Protein AF-A0A158KYS2-F1 (afdb_monomer_lite)

Organism: NCBI:txid1226301

Secondary structure (DSSP, 8-state):
--HHHHHHHHHHHHHHHHHS-HHHHHHHHHHHTSS-HHHHHHHHHHHHHSSSS--------HHHHHHHHHHHHS-HHHHHHHHHHHT---HHHHHHHHHHHHHTTSS------

Structure (mmCIF, N/CA/C/O backbone):
data_AF-A0A158KYS2-F1
#
_entry.id   AF-A0A158KYS2-F1
#
loop_
_atom_site.group_PDB
_atom_site.id
_atom_site.type_symbol
_atom_site.label_atom_id
_atom_site.label_alt_id
_atom_site.label_comp_id
_atom_site.label_asym_id
_atom_site.label_entity_id
_atom_site.label_seq_id
_atom_site.pdbx_PDB_ins_code
_atom_site.Cartn_x
_atom_site.Cartn_y
_atom_site.Cartn_z
_atom_site.occupancy
_atom_site.B_iso_or_equiv
_atom_site.auth_seq_id
_atom_site.auth_comp_id
_atom_site.auth_asym_id
_atom_site.auth_atom_id
_atom_site.pdbx_PDB_model_num
ATOM 1 N N . MET A 1 1 ? 7.924 -24.474 -31.151 1.00 47.66 1 MET A N 1
ATOM 2 C CA . MET A 1 1 ? 7.855 -22.997 -31.140 1.00 47.66 1 MET A CA 1
ATOM 3 C C . MET A 1 1 ? 7.859 -22.506 -29.684 1.00 47.66 1 MET A C 1
ATOM 5 O O . MET A 1 1 ? 6.856 -22.029 -29.185 1.00 47.66 1 MET A O 1
ATOM 9 N N . TYR A 1 2 ? 8.967 -22.711 -28.955 1.00 50.16 2 TYR A N 1
ATOM 10 C CA . TYR A 1 2 ? 9.105 -22.334 -27.529 1.00 50.16 2 TYR A CA 1
ATOM 11 C C . TYR A 1 2 ? 10.221 -21.296 -27.294 1.00 50.16 2 TYR A C 1
ATOM 13 O O . TYR A 1 2 ? 10.499 -20.926 -26.155 1.00 50.16 2 TYR A O 1
ATOM 21 N N . SER A 1 3 ? 10.860 -20.826 -28.368 1.00 57.12 3 SER A N 1
ATOM 22 C CA . SER A 1 3 ? 12.067 -19.997 -28.303 1.00 57.12 3 SER A CA 1
ATOM 23 C C . SER A 1 3 ? 11.759 -18.500 -28.195 1.00 57.12 3 SER A C 1
ATOM 25 O O . SER A 1 3 ? 12.451 -17.792 -27.472 1.00 57.12 3 SER A O 1
ATOM 27 N N . GLU A 1 4 ? 10.689 -18.015 -28.831 1.00 57.12 4 GLU A N 1
ATOM 28 C CA . GLU A 1 4 ? 10.331 -16.584 -28.826 1.00 57.12 4 GLU A CA 1
ATOM 29 C C . GLU A 1 4 ? 9.873 -16.086 -27.451 1.00 57.12 4 GLU A C 1
ATOM 31 O O . GLU A 1 4 ? 10.303 -15.027 -27.004 1.00 57.12 4 GLU A O 1
ATOM 36 N N . ILE A 1 5 ? 9.089 -16.888 -26.720 1.00 58.81 5 ILE A N 1
ATOM 37 C CA . ILE A 1 5 ? 8.603 -16.519 -25.378 1.00 58.81 5 ILE A CA 1
ATOM 38 C C . ILE A 1 5 ? 9.774 -16.369 -24.390 1.00 58.81 5 ILE A C 1
ATOM 40 O O . ILE A 1 5 ? 9.737 -15.525 -23.498 1.00 58.81 5 ILE A O 1
ATOM 44 N N . ARG A 1 6 ? 10.836 -17.172 -24.549 1.00 65.38 6 ARG A N 1
ATOM 45 C CA . ARG A 1 6 ? 12.040 -17.093 -23.708 1.00 65.38 6 ARG A CA 1
ATOM 46 C C . ARG A 1 6 ? 12.892 -15.872 -24.042 1.00 65.38 6 ARG A C 1
ATOM 48 O O . ARG A 1 6 ? 13.429 -15.264 -23.124 1.00 65.38 6 ARG A O 1
ATOM 55 N N . LEU A 1 7 ? 13.000 -15.507 -25.318 1.00 69.50 7 LEU A N 1
ATOM 56 C CA . LEU A 1 7 ? 13.778 -14.341 -25.742 1.00 69.50 7 LEU A CA 1
ATOM 57 C C . LEU A 1 7 ? 13.146 -13.028 -25.270 1.00 69.50 7 LEU A C 1
ATOM 59 O O . LEU A 1 7 ? 13.865 -12.164 -24.775 1.00 69.50 7 LEU A O 1
ATOM 63 N N . ASP A 1 8 ? 11.820 -12.903 -25.351 1.00 77.19 8 ASP A N 1
ATOM 64 C CA . ASP A 1 8 ? 11.119 -11.707 -24.867 1.00 77.19 8 ASP A CA 1
ATOM 65 C C . ASP A 1 8 ? 11.233 -11.567 -23.336 1.00 77.19 8 ASP A C 1
ATOM 67 O O . ASP A 1 8 ? 11.469 -10.476 -22.819 1.00 77.19 8 ASP A O 1
ATOM 71 N N . ASP A 1 9 ? 11.160 -12.683 -22.598 1.00 76.38 9 ASP A N 1
ATOM 72 C CA . ASP A 1 9 ? 11.346 -12.701 -21.138 1.00 76.38 9 ASP A CA 1
ATOM 73 C C . ASP A 1 9 ? 12.781 -12.339 -20.722 1.00 76.38 9 ASP A C 1
ATOM 75 O O . ASP A 1 9 ? 12.965 -11.594 -19.760 1.00 76.38 9 ASP A O 1
ATOM 79 N N . ILE A 1 10 ? 13.790 -12.806 -21.468 1.00 77.88 10 ILE A N 1
ATOM 80 C CA . ILE A 1 10 ? 15.198 -12.438 -21.248 1.00 77.88 10 ILE A CA 1
ATOM 81 C C . ILE A 1 10 ? 15.419 -10.956 -21.555 1.00 77.88 10 ILE A C 1
ATOM 83 O O . ILE A 1 10 ? 16.069 -10.267 -20.772 1.00 77.88 10 ILE A O 1
ATOM 87 N N . ARG A 1 11 ? 14.860 -10.448 -22.661 1.00 82.50 11 ARG A N 1
ATOM 88 C CA . ARG A 1 11 ? 14.986 -9.037 -23.045 1.00 82.50 11 ARG A CA 1
ATOM 89 C C . ARG A 1 11 ? 14.378 -8.119 -21.988 1.00 82.50 11 ARG A C 1
ATOM 91 O O . ARG A 1 11 ? 15.059 -7.210 -21.531 1.00 82.50 11 ARG A O 1
ATOM 98 N N . ARG A 1 12 ? 13.163 -8.421 -21.519 1.00 83.12 12 ARG A N 1
ATOM 99 C CA . ARG A 1 12 ? 12.515 -7.680 -20.423 1.00 83.12 12 ARG A CA 1
ATOM 100 C C . ARG A 1 12 ? 13.299 -7.765 -19.118 1.00 83.12 12 ARG A C 1
ATOM 102 O O . ARG A 1 12 ? 13.376 -6.775 -18.399 1.00 83.12 12 ARG A O 1
ATOM 109 N N . GLY A 1 13 ? 13.883 -8.927 -18.817 1.00 82.88 13 GLY A N 1
ATOM 110 C CA . GLY A 1 13 ? 14.755 -9.098 -17.657 1.00 82.88 13 GLY A CA 1
ATOM 111 C C . GLY A 1 13 ? 16.018 -8.241 -17.742 1.00 82.88 13 GLY A C 1
ATOM 112 O O . GLY A 1 13 ? 16.410 -7.649 -16.741 1.00 82.88 13 GLY A O 1
ATOM 113 N N . MET A 1 14 ? 16.615 -8.113 -18.931 1.00 82.62 14 MET A N 1
ATOM 114 C CA . MET A 1 14 ? 17.758 -7.224 -19.156 1.00 82.62 14 MET A CA 1
ATOM 115 C C . MET A 1 14 ? 17.369 -5.746 -19.124 1.00 82.62 14 MET A C 1
ATOM 117 O O . MET A 1 14 ? 18.063 -4.976 -18.481 1.00 82.62 14 MET A O 1
ATOM 121 N N . GLU A 1 15 ? 16.257 -5.339 -19.740 1.00 86.56 15 GLU A N 1
ATOM 122 C CA . GLU A 1 15 ? 15.781 -3.946 -19.676 1.00 86.56 15 GLU A CA 1
ATOM 123 C C . GLU A 1 15 ? 15.451 -3.525 -18.237 1.00 86.56 15 GLU A C 1
ATOM 125 O O . GLU A 1 15 ? 15.793 -2.423 -17.814 1.00 86.56 15 GLU A O 1
ATOM 130 N N . TRP A 1 16 ? 14.848 -4.426 -17.455 1.00 85.12 16 TRP A N 1
ATOM 131 C CA . TRP A 1 16 ? 14.657 -4.225 -16.021 1.00 85.12 16 TRP A CA 1
ATOM 132 C C . TRP A 1 16 ? 15.993 -4.085 -15.289 1.00 85.12 16 TRP A C 1
ATOM 134 O O . TRP A 1 16 ? 16.166 -3.138 -14.530 1.00 85.12 16 TRP A O 1
ATOM 144 N N . TRP A 1 17 ? 16.944 -4.987 -15.545 1.00 83.44 17 TRP A N 1
ATOM 145 C CA . TRP A 1 17 ? 18.267 -4.957 -14.922 1.00 83.44 17 TRP A CA 1
ATOM 146 C C . TRP A 1 17 ? 19.037 -3.671 -15.242 1.00 83.44 17 TRP A C 1
ATOM 148 O O . TRP A 1 17 ? 19.642 -3.071 -14.357 1.00 83.44 17 TRP A O 1
ATOM 158 N N . GLU A 1 18 ? 18.965 -3.216 -16.491 1.00 85.38 18 GLU A N 1
ATOM 159 C CA . GLU A 1 18 ? 19.606 -1.988 -16.955 1.00 85.38 18 GLU A CA 1
ATOM 160 C C . GLU A 1 18 ? 18.969 -0.733 -16.349 1.00 85.38 18 GLU A C 1
ATOM 162 O O . GLU A 1 18 ? 19.663 0.251 -16.100 1.00 85.38 18 GLU A O 1
ATOM 167 N N . SER A 1 19 ? 17.675 -0.788 -16.026 1.00 85.00 19 SER A N 1
ATOM 168 C CA . SER A 1 19 ? 16.967 0.287 -15.328 1.00 85.00 19 SER A CA 1
ATOM 169 C C . SER A 1 19 ? 17.303 0.391 -13.833 1.00 85.00 19 SER A C 1
ATOM 171 O O . SER A 1 19 ? 16.951 1.403 -13.227 1.00 85.00 19 SER A O 1
ATOM 173 N N . LEU A 1 20 ? 17.925 -0.623 -13.221 1.00 82.94 20 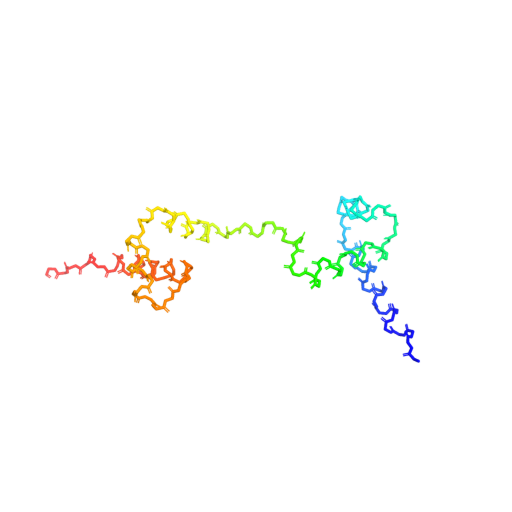LEU A N 1
ATOM 174 C CA . LEU A 1 20 ? 18.306 -0.594 -11.804 1.00 82.94 20 LEU A CA 1
ATOM 175 C C . LEU A 1 20 ? 19.617 0.163 -11.592 1.00 82.94 20 LEU A C 1
ATOM 177 O O . LEU A 1 20 ? 20.567 0.006 -12.367 1.00 82.94 20 LEU A O 1
ATOM 181 N N . SER A 1 21 ? 19.704 0.890 -10.480 1.00 85.38 21 SER A N 1
ATOM 182 C CA . SER A 1 21 ? 20.944 1.526 -10.020 1.00 85.38 21 SER A CA 1
ATOM 183 C C . SER A 1 21 ? 21.952 0.486 -9.512 1.00 85.38 21 SER A C 1
ATOM 185 O O . SER A 1 21 ? 21.571 -0.605 -9.091 1.00 85.38 21 SER A O 1
ATOM 187 N N . GLU A 1 22 ? 23.246 0.815 -9.470 1.00 81.94 22 GLU A N 1
ATOM 188 C CA . GLU A 1 22 ? 24.293 -0.101 -8.970 1.00 81.94 22 GLU A CA 1
ATOM 189 C C . GLU A 1 22 ? 24.042 -0.588 -7.529 1.00 81.94 22 GLU A C 1
ATOM 191 O O . GLU A 1 22 ? 24.318 -1.748 -7.204 1.00 81.94 22 GLU A O 1
ATOM 196 N N . ALA A 1 23 ? 23.456 0.268 -6.683 1.00 82.94 23 ALA A N 1
ATOM 197 C CA . ALA A 1 23 ? 23.025 -0.091 -5.333 1.00 82.94 23 ALA A CA 1
ATOM 198 C C . ALA A 1 23 ? 21.926 -1.166 -5.359 1.00 82.94 23 ALA A C 1
ATOM 200 O O . ALA A 1 23 ? 22.074 -2.217 -4.739 1.00 82.94 23 ALA A O 1
ATOM 201 N N . GLU A 1 24 ? 20.881 -0.959 -6.161 1.00 80.75 24 GLU A N 1
ATOM 202 C CA . GLU A 1 24 ? 19.765 -1.900 -6.294 1.00 80.75 24 GLU A CA 1
ATOM 203 C C . GLU A 1 24 ? 20.230 -3.231 -6.900 1.00 80.75 24 GLU A C 1
ATOM 205 O O . GLU A 1 24 ? 19.854 -4.302 -6.424 1.00 80.75 24 GLU A O 1
ATOM 210 N N . ARG A 1 25 ? 21.106 -3.194 -7.914 1.00 81.62 25 ARG A N 1
ATOM 211 C CA . ARG A 1 25 ? 21.719 -4.400 -8.499 1.00 81.62 25 ARG A CA 1
ATOM 212 C C . ARG A 1 25 ? 22.492 -5.198 -7.447 1.00 81.62 25 ARG A C 1
ATOM 214 O O . ARG A 1 25 ? 22.387 -6.423 -7.416 1.00 81.62 25 ARG A O 1
ATOM 221 N N . SER A 1 26 ? 23.226 -4.515 -6.568 1.00 81.19 26 SER A N 1
ATOM 222 C CA . SER A 1 26 ? 23.977 -5.148 -5.475 1.00 81.19 26 SER A CA 1
ATOM 223 C C . SER A 1 26 ? 23.058 -5.791 -4.438 1.00 81.19 26 SER A C 1
ATOM 225 O O . SER A 1 26 ? 23.317 -6.913 -4.003 1.00 81.19 26 SER A O 1
ATOM 227 N N . GLU A 1 27 ? 21.951 -5.135 -4.086 1.00 81.75 27 GLU A N 1
ATOM 228 C CA . GLU A 1 27 ? 20.929 -5.704 -3.200 1.00 81.75 27 GLU A CA 1
ATOM 229 C C . GLU A 1 27 ? 20.273 -6.946 -3.812 1.00 81.75 27 GLU A C 1
ATOM 231 O O . GLU A 1 27 ? 20.101 -7.963 -3.135 1.00 81.75 27 GLU A O 1
ATOM 236 N N . TRP A 1 28 ? 19.957 -6.908 -5.110 1.00 81.81 28 TRP A N 1
ATOM 237 C CA . TRP A 1 28 ? 19.408 -8.066 -5.811 1.00 81.81 28 TRP A CA 1
ATOM 238 C C . TRP A 1 28 ? 20.408 -9.219 -5.880 1.00 81.81 28 TRP A C 1
ATOM 240 O O . TRP A 1 28 ? 20.018 -10.352 -5.601 1.00 81.81 28 TRP A O 1
ATOM 250 N N . PHE A 1 29 ? 21.686 -8.953 -6.163 1.00 81.00 29 PHE A N 1
ATOM 251 C CA . PHE A 1 29 ? 22.737 -9.973 -6.136 1.00 81.00 29 PHE A CA 1
ATOM 252 C C . PHE A 1 29 ? 22.945 -10.579 -4.747 1.00 81.00 29 PHE A C 1
ATOM 254 O O . PHE A 1 29 ? 23.056 -11.800 -4.634 1.00 81.00 29 PHE A O 1
ATOM 261 N N . ALA A 1 30 ? 22.920 -9.768 -3.686 1.00 83.19 30 ALA A N 1
ATOM 262 C CA . ALA A 1 30 ? 22.968 -10.265 -2.312 1.00 83.19 30 ALA A CA 1
ATOM 263 C C . ALA A 1 30 ? 21.751 -11.149 -1.985 1.00 83.19 30 ALA A C 1
ATOM 265 O O . ALA A 1 30 ? 21.883 -12.169 -1.311 1.00 83.19 30 ALA A O 1
ATOM 266 N N . LYS A 1 31 ? 20.573 -10.793 -2.512 1.00 75.00 31 LYS A N 1
ATOM 267 C CA . LYS A 1 31 ? 19.315 -11.515 -2.292 1.00 75.00 31 LYS A CA 1
ATOM 268 C C . LYS A 1 31 ? 19.256 -12.863 -3.007 1.00 75.00 31 LYS A C 1
ATOM 270 O O . LYS A 1 31 ? 18.721 -13.815 -2.445 1.00 75.00 31 LYS A O 1
ATOM 275 N N . VAL A 1 32 ? 19.776 -12.955 -4.233 1.00 80.81 32 VAL A N 1
ATOM 276 C CA . VAL A 1 32 ? 19.816 -14.228 -4.975 1.00 80.81 32 VAL A CA 1
ATOM 277 C C . VAL A 1 32 ? 21.082 -15.038 -4.717 1.00 80.81 32 VAL A C 1
ATOM 279 O O . VAL A 1 32 ? 21.127 -16.212 -5.069 1.00 80.81 32 VAL A O 1
ATOM 282 N N . GLY A 1 33 ? 22.108 -14.431 -4.114 1.00 76.94 33 GLY A N 1
ATOM 283 C CA . GLY A 1 33 ? 23.405 -15.064 -3.868 1.00 76.94 33 GLY A CA 1
ATOM 284 C C . GLY A 1 33 ? 24.170 -15.410 -5.149 1.00 76.94 33 GLY A C 1
ATOM 285 O O . GLY A 1 33 ? 25.098 -16.213 -5.122 1.00 76.94 33 GLY A O 1
ATOM 286 N N . THR A 1 34 ? 23.774 -14.835 -6.285 1.00 74.12 34 THR A N 1
ATOM 287 C CA . THR A 1 34 ? 24.390 -15.066 -7.595 1.00 74.12 34 THR A CA 1
ATOM 288 C C . THR A 1 34 ? 24.681 -13.737 -8.269 1.00 74.12 34 THR A C 1
ATOM 290 O O . THR A 1 34 ? 24.033 -12.739 -7.985 1.00 74.12 34 THR A O 1
ATOM 293 N N . THR A 1 35 ? 25.629 -13.732 -9.203 1.00 77.44 35 THR A N 1
ATOM 294 C CA . THR A 1 35 ? 25.949 -12.582 -10.065 1.00 77.44 35 THR A CA 1
ATOM 295 C C . THR A 1 35 ? 25.207 -12.634 -11.404 1.00 77.44 35 THR A C 1
ATOM 297 O O . THR A 1 35 ? 25.623 -12.024 -12.389 1.00 77.44 35 THR A O 1
ATOM 300 N N . ARG A 1 36 ? 24.105 -13.396 -11.476 1.00 77.25 36 ARG A N 1
ATOM 301 C CA . ARG A 1 36 ? 23.360 -13.630 -12.715 1.00 77.25 36 ARG A CA 1
ATOM 302 C C . ARG A 1 36 ? 22.089 -12.774 -12.762 1.00 77.25 36 ARG A C 1
ATOM 304 O O . ARG A 1 36 ? 21.201 -12.968 -11.932 1.00 77.25 36 ARG A O 1
ATOM 311 N N . PRO A 1 37 ? 21.928 -11.896 -13.770 1.00 74.69 37 PRO A N 1
ATOM 312 C CA . PRO A 1 37 ? 20.723 -11.075 -13.907 1.00 74.69 37 PRO A CA 1
ATOM 313 C C . PRO A 1 37 ? 19.463 -11.915 -14.175 1.00 74.69 37 PRO A C 1
ATOM 315 O O . PRO A 1 37 ? 18.367 -11.521 -13.790 1.00 74.69 37 PRO A O 1
ATOM 318 N N . ALA A 1 38 ? 19.602 -13.106 -14.769 1.00 78.56 38 ALA A N 1
ATOM 319 C CA . ALA A 1 38 ? 18.488 -14.033 -14.976 1.00 78.56 38 ALA A CA 1
ATOM 320 C C . ALA A 1 38 ? 17.919 -14.587 -13.656 1.00 78.56 38 ALA A C 1
ATOM 322 O O . ALA A 1 38 ? 16.701 -14.683 -13.509 1.00 78.56 38 ALA A O 1
ATOM 323 N N . ASP A 1 39 ? 18.784 -14.913 -12.691 1.00 80.12 39 ASP A N 1
ATOM 324 C CA . ASP A 1 39 ? 18.382 -15.368 -11.356 1.00 80.12 39 ASP A CA 1
ATOM 325 C C . ASP A 1 39 ? 17.741 -14.222 -10.556 1.00 80.12 39 ASP A C 1
ATOM 327 O O . ASP A 1 39 ? 16.705 -14.417 -9.918 1.00 80.12 39 ASP A O 1
ATOM 331 N N . ALA A 1 40 ? 18.284 -13.003 -10.663 1.00 80.94 40 ALA A N 1
ATOM 332 C CA . ALA A 1 40 ? 17.669 -11.799 -10.097 1.00 80.94 40 ALA A CA 1
ATOM 333 C C . ALA A 1 40 ? 16.281 -11.512 -10.698 1.00 80.94 40 ALA A C 1
ATOM 335 O O . ALA A 1 40 ? 15.336 -11.222 -9.964 1.00 80.94 40 ALA A O 1
ATOM 336 N N . TRP A 1 41 ? 16.125 -11.664 -12.017 1.00 82.81 41 TRP A N 1
ATOM 337 C CA . TRP A 1 41 ? 14.843 -11.518 -12.707 1.00 82.81 41 TRP A CA 1
ATOM 338 C C . TRP A 1 41 ? 13.834 -12.600 -12.305 1.00 82.81 41 TRP A C 1
ATOM 340 O O . TRP A 1 41 ? 12.651 -12.308 -12.122 1.00 82.81 41 TRP A O 1
ATOM 350 N N . ASP A 1 42 ? 14.270 -13.849 -12.122 1.00 81.38 42 ASP A N 1
ATOM 351 C CA . ASP A 1 42 ? 13.398 -14.917 -11.625 1.00 81.38 42 ASP A CA 1
ATOM 352 C C . ASP A 1 42 ? 12.945 -14.649 -10.183 1.00 81.38 42 ASP A C 1
ATOM 354 O O . ASP A 1 42 ? 11.754 -14.756 -9.883 1.00 81.38 42 ASP A O 1
ATOM 358 N N . ALA A 1 43 ? 13.854 -14.198 -9.313 1.00 81.81 43 ALA A N 1
ATOM 359 C CA . ALA A 1 43 ? 13.525 -13.785 -7.952 1.00 81.81 43 ALA A CA 1
ATOM 360 C C . ALA A 1 43 ? 12.566 -12.586 -7.925 1.00 81.81 43 ALA A C 1
ATOM 362 O O . ALA A 1 43 ? 11.608 -12.585 -7.151 1.00 81.81 43 ALA A O 1
ATOM 363 N N . PHE A 1 44 ? 12.757 -11.604 -8.809 1.00 81.25 44 PHE A N 1
ATOM 364 C CA . PHE A 1 44 ? 11.832 -10.486 -8.991 1.00 81.25 44 PHE A CA 1
ATOM 365 C C . PHE A 1 44 ? 10.448 -10.965 -9.459 1.00 81.25 44 PHE A C 1
ATOM 367 O O . PHE A 1 44 ? 9.427 -10.592 -8.878 1.00 81.25 44 PHE A O 1
ATOM 374 N N . LYS A 1 45 ? 10.384 -11.862 -10.452 1.00 79.06 45 LYS A N 1
ATOM 375 C CA . LYS A 1 45 ? 9.124 -12.463 -10.919 1.00 79.06 45 LYS A CA 1
ATOM 376 C C . LYS A 1 45 ? 8.428 -13.271 -9.825 1.00 79.06 45 LYS A C 1
ATOM 378 O O . LYS A 1 45 ? 7.206 -13.172 -9.704 1.00 79.06 45 LYS A O 1
ATOM 383 N N . ARG A 1 46 ? 9.167 -14.034 -9.012 1.00 72.56 46 ARG A N 1
ATOM 384 C CA . ARG A 1 46 ? 8.624 -14.749 -7.843 1.00 72.56 46 ARG A CA 1
ATOM 385 C C . ARG A 1 46 ? 8.109 -13.779 -6.786 1.00 72.56 46 ARG A C 1
ATOM 387 O O . ARG A 1 46 ? 6.992 -13.963 -6.319 1.00 72.56 46 ARG A O 1
ATOM 394 N N . SER A 1 47 ? 8.857 -12.713 -6.503 1.00 68.88 47 SER A N 1
ATOM 395 C CA . SER A 1 47 ? 8.451 -11.635 -5.593 1.00 68.88 47 SER A CA 1
ATOM 396 C C . SER A 1 47 ? 7.227 -10.855 -6.083 1.00 68.88 47 SER A C 1
ATOM 398 O O . SER A 1 47 ? 6.563 -10.213 -5.276 1.00 68.88 47 SER A O 1
ATOM 400 N N . ARG A 1 48 ? 6.937 -10.869 -7.391 1.00 68.38 48 ARG A N 1
ATOM 401 C CA . ARG A 1 48 ? 5.759 -10.222 -7.990 1.00 68.38 48 ARG A CA 1
ATOM 402 C C . ARG A 1 48 ? 4.554 -11.164 -8.116 1.00 68.38 48 ARG A C 1
ATOM 404 O O . ARG A 1 48 ? 3.421 -10.693 -8.109 1.00 68.38 48 ARG A O 1
ATOM 411 N N . ARG A 1 49 ? 4.780 -12.477 -8.274 1.00 63.09 49 ARG A N 1
ATOM 412 C CA . ARG A 1 49 ? 3.722 -13.505 -8.396 1.00 63.09 49 ARG A CA 1
ATOM 413 C C . ARG A 1 49 ? 3.238 -14.032 -7.047 1.00 63.09 49 ARG A C 1
ATOM 415 O O . ARG A 1 49 ? 2.053 -14.317 -6.916 1.00 63.09 49 ARG A O 1
ATOM 422 N N . GLY A 1 50 ? 4.123 -14.157 -6.062 1.00 52.62 50 GL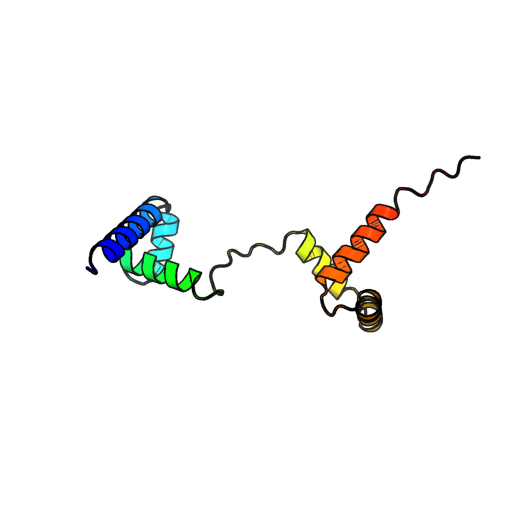Y A N 1
ATOM 423 C CA . GLY A 1 50 ? 3.726 -14.292 -4.666 1.00 52.62 50 GLY A CA 1
ATOM 424 C C . GLY A 1 50 ? 3.412 -12.896 -4.152 1.00 52.62 50 GLY A C 1
ATOM 425 O O . GLY A 1 50 ? 4.320 -12.084 -4.054 1.00 52.62 50 GLY A O 1
ATOM 426 N N . GLY A 1 51 ? 2.144 -12.584 -3.891 1.00 51.31 51 GLY A N 1
ATOM 427 C CA . GLY A 1 51 ? 1.681 -11.263 -3.443 1.00 51.31 51 GLY A CA 1
ATOM 428 C C . GLY A 1 51 ? 2.167 -10.825 -2.054 1.00 51.31 51 GLY A C 1
ATOM 429 O O . GLY A 1 51 ? 1.441 -10.117 -1.365 1.00 51.31 51 GLY A O 1
ATOM 430 N N . ASP A 1 52 ? 3.359 -11.236 -1.631 1.00 53.72 52 ASP A N 1
ATOM 431 C CA . ASP A 1 52 ? 3.945 -10.935 -0.334 1.00 53.72 52 ASP A CA 1
ATOM 432 C C . ASP A 1 52 ? 5.481 -10.892 -0.460 1.00 53.72 52 ASP A C 1
ATOM 434 O O . ASP A 1 52 ? 6.075 -11.782 -1.065 1.00 53.72 52 ASP A O 1
ATOM 438 N N . SER A 1 53 ? 6.115 -9.872 0.133 1.00 45.97 53 SER A N 1
ATOM 439 C CA . SER A 1 53 ? 7.572 -9.702 0.382 1.00 45.97 53 SER A CA 1
ATOM 440 C C . SER A 1 53 ? 8.350 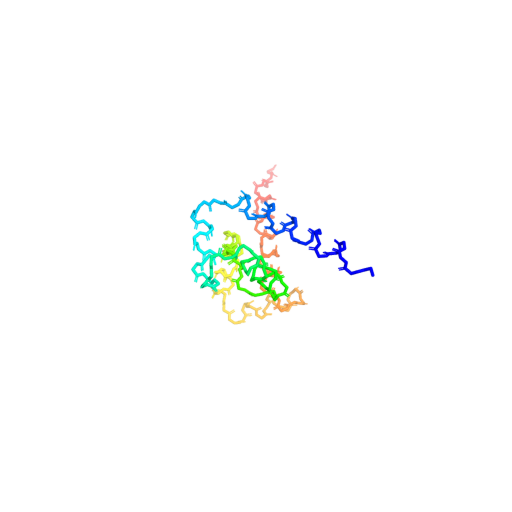-8.631 -0.398 1.00 45.97 53 SER A C 1
ATOM 442 O O . SER A 1 53 ? 9.526 -8.423 -0.108 1.00 45.97 53 SER A O 1
ATOM 444 N N . MET A 1 54 ? 7.735 -7.863 -1.298 1.00 44.69 54 MET A N 1
ATOM 445 C CA . MET A 1 54 ? 8.270 -6.525 -1.611 1.00 44.69 54 MET A CA 1
ATOM 446 C C . MET A 1 54 ? 7.146 -5.521 -1.798 1.00 44.69 54 MET A C 1
ATOM 448 O O . MET A 1 54 ? 7.007 -4.835 -2.803 1.00 44.69 54 MET A O 1
ATOM 452 N N . LYS A 1 55 ? 6.361 -5.386 -0.737 1.00 42.12 55 LYS A N 1
ATOM 453 C CA . LYS A 1 55 ? 6.053 -4.037 -0.308 1.00 42.12 55 LYS A CA 1
ATOM 454 C C . LYS A 1 55 ? 7.424 -3.351 -0.078 1.00 42.12 55 LYS A C 1
ATOM 456 O O . LYS A 1 55 ? 8.090 -3.750 0.876 1.00 42.12 55 LYS A O 1
ATOM 461 N N . PRO A 1 56 ? 7.829 -2.266 -0.792 1.00 39.88 56 PRO A N 1
ATOM 462 C CA . PRO A 1 56 ? 8.307 -1.146 0.021 1.00 39.88 56 PRO A CA 1
ATOM 463 C C . PRO A 1 56 ? 7.227 -1.002 1.085 1.00 39.88 56 PRO A C 1
ATOM 465 O O . PRO A 1 56 ? 6.061 -1.252 0.761 1.00 39.88 56 PRO A O 1
ATOM 468 N N . ALA A 1 57 ? 7.530 -0.687 2.337 1.00 44.28 57 ALA A N 1
ATOM 469 C CA . ALA A 1 57 ? 6.464 -0.147 3.155 1.00 44.28 57 ALA A CA 1
ATOM 470 C C . ALA A 1 57 ? 5.868 0.998 2.316 1.00 44.28 57 ALA A C 1
ATOM 472 O O . ALA A 1 57 ? 6.417 2.093 2.274 1.00 44.28 57 ALA A O 1
ATOM 473 N N . VAL A 1 58 ? 4.784 0.727 1.569 1.00 45.84 58 VAL A N 1
ATOM 474 C CA . VAL A 1 58 ? 3.778 1.682 1.194 1.00 45.84 58 VAL A CA 1
ATOM 475 C C . VAL A 1 58 ? 3.358 1.993 2.587 1.00 45.84 58 VAL A C 1
ATOM 477 O O . VAL A 1 58 ? 2.598 1.230 3.197 1.00 45.84 58 VAL A O 1
ATOM 480 N N . GLN A 1 59 ? 4.068 2.974 3.152 1.00 47.00 59 GLN A N 1
ATOM 481 C CA . GLN A 1 59 ? 3.762 3.500 4.441 1.00 47.00 59 GLN A CA 1
ATOM 482 C C . GLN A 1 59 ? 2.266 3.656 4.317 1.00 47.00 59 GLN A C 1
ATOM 484 O O . GLN A 1 59 ? 1.834 4.227 3.300 1.00 47.00 59 GLN A O 1
ATOM 489 N N . PRO A 1 60 ? 1.476 3.000 5.190 1.00 52.59 60 PRO A N 1
ATOM 490 C CA . PRO A 1 60 ? 0.059 3.291 5.206 1.00 52.59 60 PRO A CA 1
ATOM 491 C C . PRO A 1 60 ? 0.025 4.804 5.103 1.00 52.59 60 PRO A C 1
ATOM 493 O O . PRO A 1 60 ? 0.720 5.445 5.903 1.00 52.59 60 PRO A O 1
ATOM 496 N N . THR A 1 61 ? -0.564 5.332 4.013 1.00 64.75 61 THR A N 1
ATOM 497 C CA . THR A 1 61 ? -0.489 6.771 3.727 1.00 64.75 61 THR A CA 1
ATOM 498 C C . THR A 1 61 ? -0.794 7.466 5.040 1.00 64.75 61 THR A C 1
ATOM 500 O O . THR A 1 61 ? -1.528 6.884 5.840 1.00 64.75 61 THR A O 1
ATOM 503 N N . GLU A 1 62 ? -0.214 8.622 5.353 1.00 68.06 62 GLU A N 1
ATOM 504 C CA . GLU A 1 62 ? -0.431 9.217 6.684 1.00 68.06 62 GLU A CA 1
ATOM 505 C C . GLU A 1 62 ? -1.914 9.177 7.100 1.00 68.06 62 GLU A C 1
ATOM 507 O O . GLU A 1 62 ? -2.223 8.852 8.238 1.00 68.06 62 GLU A O 1
ATOM 512 N N . GLU A 1 63 ? -2.831 9.294 6.135 1.00 66.44 63 GLU A N 1
ATOM 513 C CA . GLU A 1 63 ? -4.256 8.962 6.248 1.00 66.44 63 GLU A CA 1
ATOM 514 C C . GLU A 1 63 ? -4.621 7.558 6.764 1.00 66.44 63 GLU A C 1
ATOM 516 O O . GLU A 1 63 ? -5.439 7.445 7.672 1.00 66.44 63 GLU A O 1
ATOM 521 N N . LEU A 1 64 ? -4.099 6.479 6.181 1.00 73.88 64 LEU A N 1
ATOM 522 C CA . LEU A 1 64 ? -4.362 5.106 6.614 1.00 73.88 64 LEU A CA 1
ATOM 523 C C . LEU A 1 64 ? -3.720 4.814 7.976 1.00 73.88 64 LEU A C 1
ATOM 525 O O . LEU A 1 64 ? -4.291 4.068 8.770 1.00 73.88 64 LEU A O 1
ATOM 529 N N . ARG A 1 65 ? -2.576 5.442 8.280 1.00 79.94 65 ARG A N 1
ATOM 530 C CA . ARG A 1 65 ? -1.949 5.360 9.606 1.00 79.94 65 ARG A CA 1
ATOM 531 C C . ARG A 1 65 ? -2.793 6.080 10.657 1.00 79.94 65 ARG A C 1
ATOM 533 O O . ARG A 1 65 ? -3.075 5.500 11.697 1.00 79.94 65 ARG A O 1
ATOM 540 N N . ARG A 1 66 ? -3.254 7.293 10.351 1.00 81.25 66 ARG A N 1
ATOM 541 C CA . ARG A 1 66 ? -4.102 8.123 11.220 1.00 81.25 66 ARG A CA 1
ATOM 542 C C . ARG A 1 66 ? -5.487 7.510 11.422 1.00 81.25 66 ARG A C 1
ATOM 544 O O . ARG A 1 66 ? -5.997 7.537 12.532 1.00 81.25 66 ARG A O 1
ATOM 551 N N . GLY A 1 67 ? -6.046 6.873 10.392 1.00 83.44 67 GLY A N 1
ATOM 552 C CA . GLY A 1 67 ? -7.288 6.109 10.513 1.00 83.44 67 GLY A CA 1
ATOM 553 C C . GLY A 1 67 ? -7.150 4.864 11.388 1.00 83.44 67 GLY A C 1
ATOM 554 O O . GLY A 1 67 ? -8.038 4.581 12.185 1.00 83.44 67 GLY A O 1
ATOM 555 N N . MET A 1 68 ? -6.027 4.142 11.295 1.00 82.88 68 MET A N 1
ATOM 556 C CA . MET A 1 68 ? -5.732 3.012 12.188 1.00 82.88 68 MET A CA 1
ATOM 557 C C . MET A 1 68 ? -5.467 3.455 13.632 1.00 82.88 68 MET A C 1
ATOM 559 O O . MET A 1 68 ? -5.860 2.752 14.557 1.00 82.88 68 MET A O 1
ATOM 563 N N . ASP A 1 69 ? -4.791 4.586 13.825 1.00 86.50 69 ASP A N 1
ATOM 564 C CA . ASP A 1 69 ? -4.504 5.160 15.143 1.00 86.50 69 ASP A CA 1
ATOM 565 C C . ASP A 1 69 ? -5.786 5.645 15.834 1.00 86.50 69 ASP A C 1
ATOM 567 O O . ASP A 1 69 ? -6.081 5.230 16.952 1.00 86.50 69 ASP A O 1
ATOM 571 N N . TRP A 1 70 ? -6.631 6.382 15.103 1.00 86.56 70 TRP A N 1
ATOM 572 C CA . TRP A 1 70 ? -7.984 6.735 15.534 1.00 86.56 70 TRP A CA 1
ATOM 573 C C . TRP A 1 70 ? -8.799 5.492 15.901 1.00 86.56 70 TRP A C 1
ATOM 575 O O . TRP A 1 70 ? -9.345 5.416 16.997 1.00 86.56 70 TRP A O 1
ATOM 585 N N . TRP A 1 71 ? -8.815 4.474 15.035 1.00 85.38 71 TRP A N 1
ATOM 586 C CA . TRP A 1 71 ? -9.538 3.227 15.299 1.00 85.38 71 TRP A CA 1
ATOM 587 C C . TRP A 1 71 ? -9.048 2.516 16.568 1.00 85.38 71 TRP A C 1
ATOM 589 O O . TRP A 1 71 ? -9.842 1.945 17.315 1.0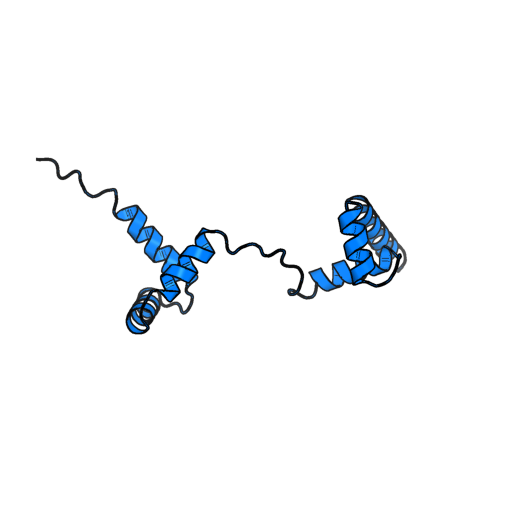0 85.38 71 TRP A O 1
ATOM 599 N N . LYS A 1 72 ? -7.738 2.562 16.836 1.00 85.56 72 LYS A N 1
ATOM 600 C CA . LYS A 1 72 ? -7.136 2.012 18.057 1.00 85.56 72 LYS A CA 1
ATOM 601 C C . LYS A 1 72 ? -7.462 2.829 19.305 1.00 85.56 72 LYS A C 1
ATOM 603 O O . LYS A 1 72 ? -7.533 2.239 20.377 1.00 85.56 72 LYS A O 1
ATOM 608 N N . SER A 1 73 ? -7.683 4.132 19.159 1.00 87.94 73 SER A N 1
ATOM 609 C CA . SER A 1 73 ? -8.103 5.014 20.250 1.00 87.94 73 SER A CA 1
ATOM 610 C C . SER A 1 73 ? -9.567 4.823 20.660 1.00 87.94 73 SER A C 1
ATOM 612 O O . SER A 1 73 ? -9.919 5.228 21.762 1.00 87.94 73 SER A O 1
ATOM 614 N N . LEU A 1 74 ? -10.408 4.232 19.802 1.00 86.31 74 LEU A N 1
ATOM 615 C CA . LEU A 1 74 ? -11.797 3.902 20.135 1.00 86.31 74 LEU A CA 1
ATOM 616 C C . LEU A 1 74 ? -11.881 2.686 21.062 1.00 86.31 74 LEU A C 1
ATOM 618 O O . LEU A 1 74 ? -11.130 1.716 20.895 1.00 86.31 74 LEU A O 1
ATOM 622 N N . SER A 1 75 ? -12.855 2.715 21.967 1.00 89.00 75 SER A N 1
ATOM 623 C CA . SER A 1 75 ? -13.235 1.595 22.834 1.00 89.00 75 SER A CA 1
ATOM 624 C C . SER A 1 75 ? -13.912 0.469 22.037 1.00 89.00 75 SER A C 1
ATOM 626 O O . SER A 1 75 ? -14.360 0.672 20.907 1.00 89.00 75 SER A O 1
ATOM 628 N N . GLU A 1 76 ? -13.996 -0.741 22.598 1.00 85.75 76 GLU A N 1
ATOM 629 C CA . GLU A 1 76 ? -14.682 -1.869 21.938 1.00 85.75 76 GLU A CA 1
ATOM 630 C C . GLU A 1 76 ? -16.162 -1.583 21.654 1.00 85.75 76 GLU A C 1
ATOM 632 O O . GLU A 1 76 ? -16.640 -1.913 20.565 1.00 85.75 76 GLU A O 1
ATOM 637 N N . ASP A 1 77 ? -16.856 -0.903 22.568 1.00 89.81 77 ASP A N 1
ATOM 638 C CA . ASP A 1 77 ? -18.237 -0.457 22.371 1.00 89.81 77 ASP A CA 1
ATOM 639 C C . ASP A 1 77 ? -18.351 0.493 21.171 1.00 89.81 77 ASP A C 1
ATOM 641 O O . ASP A 1 77 ? -19.107 0.227 20.239 1.00 89.81 77 ASP A O 1
ATOM 645 N N . GLU A 1 78 ? -17.506 1.525 21.113 1.00 87.06 78 GLU A N 1
ATOM 646 C CA . GLU A 1 78 ? -17.498 2.500 20.016 1.00 87.06 78 GLU A CA 1
ATOM 647 C C . GLU A 1 78 ? -17.187 1.837 18.666 1.00 87.06 78 GLU A C 1
ATOM 649 O O . GLU A 1 78 ? -17.820 2.129 17.651 1.00 87.06 78 GLU A O 1
ATOM 654 N N . ARG A 1 79 ? -16.231 0.898 18.627 1.00 85.56 79 ARG A N 1
ATOM 655 C CA . ARG A 1 79 ? -15.931 0.124 17.408 1.00 85.56 79 ARG A CA 1
ATOM 656 C C . ARG A 1 79 ? -17.131 -0.705 16.957 1.00 85.56 79 ARG A C 1
ATOM 658 O O . ARG A 1 79 ? -17.379 -0.805 15.755 1.00 85.56 79 ARG A O 1
ATOM 665 N N . THR A 1 80 ? -17.870 -1.279 17.903 1.00 87.25 80 THR A N 1
ATOM 666 C CA . THR A 1 80 ? -19.075 -2.070 17.631 1.00 87.25 80 THR A CA 1
ATOM 667 C C . THR A 1 80 ? -20.198 -1.192 17.090 1.00 87.25 80 THR A C 1
ATOM 669 O O . THR A 1 80 ? -20.834 -1.561 16.103 1.00 87.25 80 THR A O 1
ATOM 672 N N . GLU A 1 81 ? -20.385 0.005 17.648 1.00 87.56 81 GLU A N 1
ATOM 673 C CA . GLU A 1 81 ? -21.323 0.997 17.118 1.00 87.56 81 GLU A CA 1
ATOM 674 C C . GLU A 1 81 ? -20.959 1.419 15.691 1.00 87.56 81 GLU A C 1
ATOM 676 O O . GLU A 1 81 ? -21.830 1.501 14.824 1.00 87.56 81 GLU A O 1
ATOM 681 N N . TRP A 1 82 ? -19.670 1.627 15.402 1.00 85.88 82 TRP A N 1
ATOM 682 C CA . TRP A 1 82 ? -19.207 1.928 14.046 1.00 85.88 82 TRP A CA 1
ATOM 683 C C . TRP A 1 82 ? -19.459 0.783 13.064 1.00 85.88 82 TRP A C 1
ATOM 685 O O . TRP A 1 82 ? -19.864 1.040 11.928 1.00 85.88 82 TRP A O 1
ATOM 695 N N . PHE A 1 83 ? -19.252 -0.465 13.487 1.00 85.31 83 PHE A N 1
ATOM 696 C CA . PHE A 1 83 ? -19.562 -1.638 12.669 1.00 85.31 83 PHE A CA 1
ATO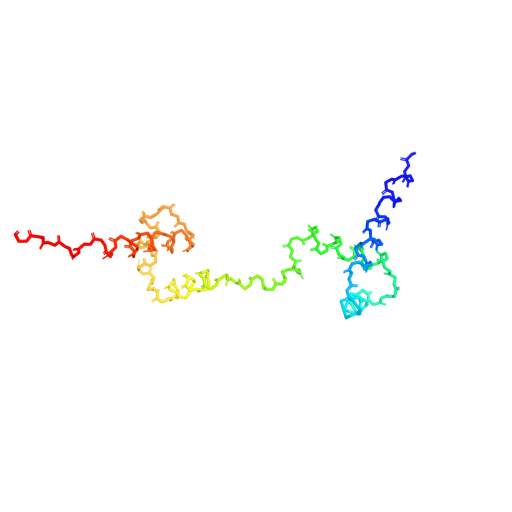M 697 C C . PHE A 1 83 ? -21.062 -1.778 12.407 1.00 85.31 83 PHE A C 1
ATOM 699 O O . PHE A 1 83 ? -21.454 -1.983 11.260 1.00 85.31 83 PHE A O 1
ATOM 706 N N . ALA A 1 84 ? -21.899 -1.586 13.430 1.00 86.25 84 ALA A N 1
ATOM 707 C CA . ALA A 1 84 ? -23.353 -1.623 13.299 1.00 86.25 84 ALA A CA 1
ATOM 708 C C . ALA A 1 84 ? -23.883 -0.489 12.405 1.00 86.25 84 ALA A C 1
ATOM 710 O O . ALA A 1 84 ? -24.777 -0.697 11.590 1.00 86.25 84 ALA A O 1
ATOM 711 N N . LYS A 1 85 ? -23.302 0.712 12.515 1.00 84.38 85 LYS A N 1
ATOM 712 C CA . LYS A 1 85 ? -23.699 1.893 11.736 1.00 84.38 85 LYS A CA 1
ATOM 713 C C . LYS A 1 85 ? -23.405 1.762 10.243 1.00 84.38 85 LYS A C 1
ATOM 715 O O . LYS A 1 85 ? -24.091 2.379 9.431 1.00 84.38 85 LYS A O 1
ATOM 720 N N . LEU A 1 86 ? -22.351 1.034 9.886 1.00 84.62 86 LEU A N 1
ATOM 721 C CA . LEU A 1 86 ? -21.842 0.962 8.515 1.00 84.62 86 LEU A CA 1
ATOM 722 C C . LEU A 1 86 ? -22.041 -0.404 7.856 1.00 84.62 86 LEU A C 1
ATOM 724 O O . LEU A 1 86 ? -21.632 -0.561 6.708 1.00 84.62 86 LEU A O 1
ATOM 728 N N . ASP A 1 87 ? -22.629 -1.364 8.576 1.00 84.50 87 ASP A N 1
ATOM 729 C CA . ASP A 1 87 ? -22.804 -2.757 8.145 1.00 84.50 87 ASP A CA 1
ATOM 730 C C . ASP A 1 87 ? -21.509 -3.347 7.553 1.00 84.50 87 ASP A C 1
ATOM 732 O O . ASP A 1 87 ? -21.470 -3.997 6.511 1.00 84.50 87 ASP A O 1
ATOM 736 N N . THR A 1 88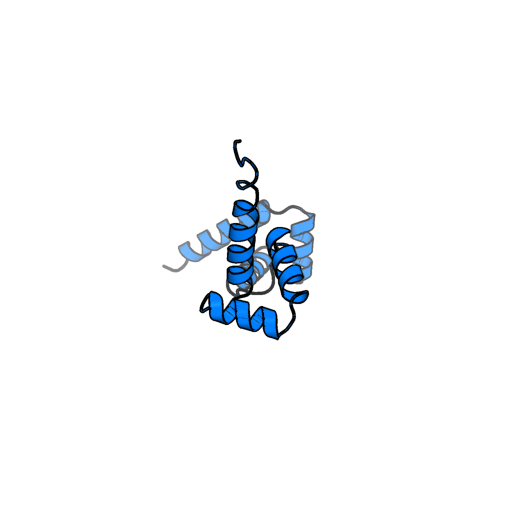 ? -20.378 -3.032 8.184 1.00 76.44 88 THR A N 1
ATOM 737 C CA . THR A 1 88 ? -19.054 -3.417 7.691 1.00 76.44 88 THR A CA 1
ATOM 738 C C . THR A 1 88 ? -18.137 -3.729 8.851 1.00 76.44 88 THR A C 1
ATOM 740 O O . THR A 1 88 ? -18.108 -3.009 9.838 1.00 76.44 88 THR A O 1
ATOM 743 N N . HIS A 1 89 ? -17.316 -4.767 8.701 1.00 80.19 89 HIS A N 1
ATOM 744 C CA . HIS A 1 89 ? -16.257 -5.113 9.655 1.00 80.19 89 HIS A CA 1
ATOM 745 C C . HIS A 1 89 ? -14.898 -4.517 9.261 1.00 80.19 89 HIS A C 1
ATOM 747 O O . HIS A 1 89 ? -13.840 -5.030 9.631 1.00 80.19 89 HIS A O 1
ATOM 753 N N . ARG A 1 90 ? -14.901 -3.449 8.453 1.00 78.81 90 ARG A N 1
ATOM 754 C CA . ARG A 1 90 ? -13.682 -2.826 7.931 1.00 78.81 90 ARG A CA 1
ATOM 755 C C . ARG A 1 90 ? -13.400 -1.486 8.622 1.00 78.81 90 ARG A C 1
ATOM 757 O O . ARG A 1 90 ? -14.112 -0.513 8.378 1.00 78.81 90 ARG A O 1
ATOM 764 N N . PRO A 1 91 ? -12.286 -1.368 9.369 1.00 75.31 91 PRO A N 1
ATOM 765 C CA . PRO A 1 91 ? -11.865 -0.113 10.007 1.00 75.31 91 PRO A CA 1
ATOM 766 C C . PRO A 1 91 ? -11.695 1.062 9.029 1.00 75.31 91 PRO A C 1
ATOM 768 O O . PRO A 1 91 ? -11.899 2.222 9.377 1.00 75.31 91 PRO A O 1
ATOM 771 N N . LYS A 1 92 ? -11.329 0.769 7.773 1.00 76.44 92 LYS A N 1
ATOM 772 C CA . LYS A 1 92 ? -11.142 1.783 6.725 1.00 76.44 92 LYS A CA 1
ATOM 773 C C . LYS A 1 92 ? -12.454 2.475 6.338 1.00 76.44 92 LYS A C 1
ATOM 775 O O . LYS A 1 92 ? -12.446 3.675 6.053 1.00 76.44 92 LYS A O 1
ATOM 780 N N . ASP A 1 93 ? -13.557 1.734 6.320 1.00 82.75 93 ASP A N 1
ATOM 781 C CA . ASP A 1 93 ? -14.880 2.271 6.004 1.00 82.75 93 ASP A CA 1
ATOM 782 C C . ASP A 1 93 ? -15.379 3.173 7.145 1.00 82.75 93 ASP A C 1
ATOM 784 O O . ASP A 1 93 ? -15.844 4.284 6.882 1.00 82.75 93 ASP A O 1
ATOM 788 N N . ALA A 1 94 ? -15.136 2.781 8.403 1.00 84.19 94 ALA A N 1
ATOM 789 C CA . ALA A 1 94 ? -15.388 3.618 9.581 1.00 84.19 94 ALA A CA 1
ATOM 790 C C . ALA A 1 94 ? -14.622 4.944 9.557 1.00 84.19 94 ALA A C 1
ATOM 792 O O . ALA A 1 94 ? -15.216 6.009 9.722 1.00 84.19 94 ALA A O 1
ATOM 793 N N . TRP A 1 95 ? -13.326 4.906 9.244 1.00 82.31 95 TRP A N 1
ATOM 794 C CA . TRP A 1 95 ? -12.517 6.117 9.094 1.00 82.31 95 TRP A CA 1
ATOM 795 C C . TRP A 1 95 ? -13.011 7.031 7.962 1.00 82.31 95 TRP A C 1
ATOM 797 O O . TRP A 1 95 ? -13.051 8.255 8.099 1.00 82.31 95 TRP A O 1
ATOM 807 N N . SER A 1 96 ? -13.420 6.445 6.835 1.00 83.62 96 SER A N 1
ATOM 808 C CA . SER A 1 96 ? -13.921 7.202 5.681 1.00 83.62 96 SER A CA 1
ATOM 809 C C . SER A 1 96 ? -15.255 7.893 5.991 1.00 83.62 96 SER A C 1
ATOM 811 O O . SER A 1 96 ? -15.477 9.032 5.572 1.00 83.62 96 SER A O 1
ATOM 813 N N . ALA A 1 97 ? -16.126 7.235 6.761 1.00 85.06 97 ALA A N 1
ATOM 814 C CA . ALA A 1 97 ? -17.367 7.816 7.263 1.00 85.06 97 ALA A CA 1
ATOM 815 C C . ALA A 1 97 ? -17.109 8.929 8.292 1.00 85.06 97 ALA A C 1
ATOM 817 O O . ALA A 1 97 ? -17.660 10.019 8.151 1.00 85.06 97 ALA A O 1
ATOM 818 N N . PHE A 1 98 ? -16.217 8.699 9.261 1.00 83.19 98 PHE A N 1
ATOM 819 C CA . PHE A 1 98 ? -15.806 9.702 10.249 1.00 83.19 98 PHE A CA 1
ATOM 820 C C . PHE A 1 98 ? -15.262 10.976 9.591 1.00 83.19 98 PHE A C 1
ATOM 822 O O . PHE A 1 98 ? -15.647 12.086 9.952 1.00 83.19 98 PHE A O 1
ATOM 829 N N . ARG A 1 99 ? -14.438 10.839 8.547 1.00 83.38 99 ARG A N 1
ATOM 830 C CA . ARG A 1 99 ? -13.938 11.990 7.783 1.00 83.38 99 ARG A CA 1
ATOM 831 C C . ARG A 1 99 ? -15.025 12.747 7.038 1.00 83.38 99 ARG A C 1
ATOM 833 O O . ARG A 1 99 ? -15.011 13.972 7.052 1.00 83.38 99 ARG A O 1
ATOM 840 N N . ARG A 1 100 ? -15.974 12.043 6.412 1.00 80.62 100 ARG A N 1
ATOM 841 C CA . ARG A 1 100 ? -17.143 12.692 5.797 1.00 80.62 100 ARG A CA 1
ATOM 842 C C . ARG A 1 100 ? -17.952 13.490 6.820 1.00 80.62 100 ARG A C 1
ATOM 844 O O . ARG A 1 100 ? -18.505 14.522 6.457 1.00 80.62 100 ARG A O 1
ATOM 851 N N . SER A 1 101 ? -18.001 13.035 8.071 1.00 77.69 101 SER A N 1
ATOM 852 C CA . SER A 1 101 ? -18.619 13.776 9.173 1.00 77.69 101 SER A CA 1
ATOM 853 C C . SER A 1 101 ? -17.789 14.984 9.619 1.00 77.69 101 SER A C 1
ATOM 855 O O . SER A 1 101 ? -18.369 16.045 9.809 1.00 77.69 101 SER A O 1
ATOM 857 N N . LEU A 1 102 ? -16.457 14.873 9.714 1.00 76.50 102 LEU A N 1
ATOM 858 C CA . LEU A 1 102 ? -15.577 16.007 10.041 1.00 76.50 102 LEU A CA 1
ATOM 859 C C . LEU A 1 102 ? -15.630 17.120 8.988 1.00 76.50 102 LEU A C 1
ATOM 861 O O . LEU A 1 102 ? -15.726 18.287 9.337 1.00 76.50 102 LEU A O 1
ATOM 865 N N . THR A 1 103 ? -15.610 16.773 7.698 1.00 67.00 103 THR A N 1
ATOM 866 C CA . THR A 1 103 ? -15.676 17.767 6.611 1.00 67.00 103 THR A CA 1
ATOM 867 C C . THR A 1 103 ? -17.038 18.462 6.534 1.00 67.00 103 THR A C 1
ATOM 869 O O . THR A 1 103 ? -17.117 19.584 6.054 1.00 67.00 103 THR A O 1
ATOM 872 N N . LYS A 1 104 ? -18.108 17.830 7.032 1.00 59.69 104 LYS A N 1
ATOM 873 C CA . LYS A 1 104 ? -19.435 18.454 7.144 1.00 59.69 104 LYS A CA 1
ATOM 874 C C . LYS A 1 104 ? -19.598 19.364 8.367 1.00 59.69 104 LYS A C 1
ATOM 876 O O . LYS A 1 104 ? -20.601 20.061 8.441 1.00 59.69 104 LYS A O 1
ATOM 881 N N . GLY A 1 105 ? -18.664 19.339 9.318 1.00 53.28 105 GLY A N 1
ATOM 882 C CA . GLY A 1 105 ? -18.743 20.118 10.558 1.00 53.28 105 GLY A CA 1
ATOM 883 C C . GLY A 1 105 ? -18.276 21.572 10.445 1.00 53.28 105 GLY A C 1
ATOM 884 O O . GLY A 1 105 ? -18.485 22.320 11.389 1.00 53.28 105 GLY A O 1
ATOM 885 N N . ASP A 1 106 ? -17.672 21.973 9.321 1.00 46.84 106 ASP A N 1
ATOM 886 C CA . ASP A 1 106 ? -17.135 23.334 9.115 1.00 46.84 106 ASP A CA 1
ATOM 887 C C . ASP A 1 106 ? -18.114 24.267 8.362 1.00 46.84 106 ASP A C 1
ATOM 889 O O . ASP A 1 106 ? -17.884 25.464 8.249 1.00 46.84 106 ASP A O 1
ATOM 893 N N . GLU A 1 107 ? -19.243 23.742 7.871 1.00 48.25 107 GLU A N 1
ATOM 894 C CA . GLU A 1 107 ? -20.269 24.494 7.122 1.00 48.25 107 GLU A CA 1
ATOM 895 C C . GLU A 1 107 ? -21.537 24.679 7.977 1.00 48.25 107 GLU A C 1
ATOM 897 O O . GLU A 1 107 ? -22.646 24.333 7.575 1.00 48.25 107 GLU A O 1
ATOM 902 N N . GLY A 1 108 ? -21.359 25.132 9.222 1.00 48.16 108 GLY A N 1
ATOM 903 C CA . GLY A 1 108 ? -22.436 25.176 10.218 1.00 48.16 108 GLY A CA 1
ATOM 904 C C . GLY A 1 108 ? -22.410 26.348 11.197 1.00 48.16 108 GLY A C 1
ATOM 905 O O . GLY A 1 108 ? -23.207 26.334 12.125 1.00 48.16 108 GLY A O 1
ATOM 906 N N . ASP A 1 109 ? -21.553 27.354 10.997 1.00 47.28 109 ASP A N 1
ATOM 907 C CA . ASP A 1 109 ? -21.551 28.583 11.807 1.00 47.28 109 ASP A CA 1
ATOM 908 C C . ASP A 1 109 ? -21.614 29.830 10.902 1.00 47.28 109 ASP A C 1
ATOM 910 O O . ASP A 1 109 ? -20.712 30.657 10.813 1.00 47.28 109 ASP A O 1
ATOM 914 N N . GLN A 1 110 ? -22.705 29.926 10.142 1.00 47.47 110 GLN A N 1
ATOM 915 C CA . GLN A 1 110 ? -23.261 31.202 9.688 1.00 47.47 110 GLN A CA 1
ATOM 916 C C . GLN A 1 110 ? -24.767 31.168 9.956 1.00 47.47 110 GLN A C 1
ATOM 918 O O . GLN A 1 110 ? -25.592 31.132 9.044 1.00 47.47 110 GLN A O 1
ATOM 923 N N . GLU A 1 111 ? -25.130 31.151 11.240 1.00 46.22 111 GLU A N 1
ATOM 924 C CA . GLU A 1 111 ? -26.481 31.508 11.665 1.00 46.22 111 GLU A CA 1
ATOM 925 C C . GLU A 1 111 ? -26.626 33.032 11.507 1.00 46.22 111 GLU A C 1
ATOM 927 O O . GLU A 1 111 ? -26.192 33.838 12.333 1.00 46.22 111 GLU A O 1
ATOM 932 N N . GLY A 1 112 ? -27.140 33.425 10.342 1.00 52.50 112 GLY A N 1
ATOM 933 C CA . GLY A 1 112 ? -27.499 34.795 10.015 1.00 52.50 112 GLY A CA 1
ATOM 934 C C . GLY A 1 112 ? -28.715 35.241 10.821 1.00 52.50 112 GLY A C 1
ATOM 935 O O . GLY A 1 112 ? -29.820 34.748 10.615 1.00 52.50 112 GLY A O 1
ATOM 936 N N . ARG A 1 113 ? -28.435 36.178 11.722 1.00 47.88 113 ARG A N 1
ATOM 937 C CA . ARG A 1 113 ? -29.324 37.152 12.363 1.00 47.88 113 ARG A CA 1
ATOM 938 C C . ARG A 1 113 ? -30.470 37.674 11.491 1.00 47.88 113 ARG A C 1
ATOM 940 O O . ARG A 1 113 ? -30.224 37.957 10.297 1.00 47.88 113 ARG A O 1
#

pLDDT: mean 73.33, std 14.2, range [39.88, 89.81]

Radius of gyration: 24.34 Å; chains: 1; bounding box: 55×60×54 Å

Sequence (113 aa):
MYSEIRLDDIRRGMEWWESLSEAERSEWFAKVGTTRPADAWDAFKRSRRGGDSMKPAVQPTEELRRGMDWWKSLSEDERTEWFAKLDTHRPKDAWSAFRRSLTKGDEGDQEGR

Foldseek 3Di:
DPPPVVVVLVVVLVVVLVPDDPVVLVVLCVVQVHNDSVSSSVVVVVCVVPVDDDDPCPVCPVLNVVLVVVCVVDDPVVLVVLCVVQVDPDSVSSSVVVVVVVVVVVPPPPPDD